Protein AF-A0A7V3LHC7-F1 (afdb_monomer_lite)

Structure (mmCIF, N/CA/C/O backbone):
data_AF-A0A7V3LHC7-F1
#
_entry.id   AF-A0A7V3LHC7-F1
#
loop_
_atom_site.group_PDB
_atom_site.id
_atom_site.type_symbol
_atom_site.label_atom_id
_atom_site.label_alt_id
_atom_site.label_comp_id
_atom_site.label_asym_id
_atom_site.label_entity_id
_atom_site.label_seq_id
_atom_site.pdbx_PDB_ins_code
_atom_site.Cartn_x
_at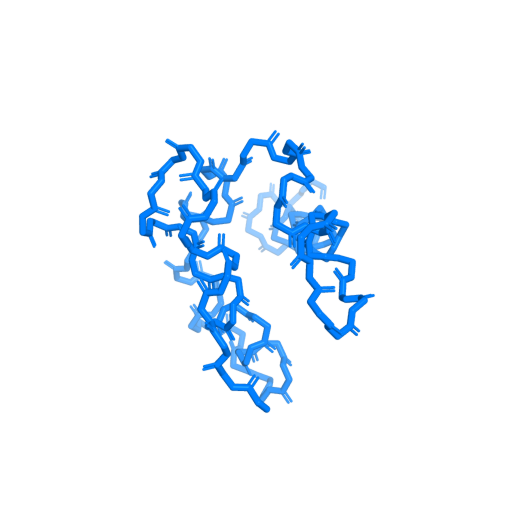om_site.Cartn_y
_atom_site.Cartn_z
_atom_site.occupancy
_atom_site.B_iso_or_equiv
_atom_site.auth_seq_id
_atom_site.auth_comp_id
_atom_site.auth_asym_id
_atom_site.auth_atom_id
_atom_site.pdbx_PDB_model_num
ATOM 1 N N . MET A 1 1 ? 9.813 -14.390 -3.557 1.00 56.00 1 MET A N 1
ATOM 2 C CA . MET A 1 1 ? 10.884 -13.588 -4.191 1.00 56.00 1 MET A CA 1
ATOM 3 C C . MET A 1 1 ? 10.825 -12.164 -3.639 1.00 56.00 1 MET A C 1
ATOM 5 O O . MET A 1 1 ? 9.775 -11.546 -3.728 1.00 56.00 1 MET A O 1
ATOM 9 N N . ASN A 1 2 ? 11.900 -11.663 -3.022 1.00 68.94 2 ASN A N 1
ATOM 10 C CA . ASN A 1 2 ? 11.993 -10.299 -2.476 1.00 68.94 2 ASN A CA 1
ATOM 11 C C . ASN A 1 2 ? 12.892 -9.444 -3.390 1.00 68.94 2 ASN A C 1
ATOM 13 O O . ASN A 1 2 ? 14.076 -9.309 -3.117 1.00 68.94 2 ASN A O 1
ATOM 17 N N . CYS A 1 3 ? 12.354 -8.903 -4.490 1.00 88.62 3 CYS A N 1
ATOM 18 C CA . CYS A 1 3 ? 13.165 -8.210 -5.507 1.00 88.62 3 CYS A CA 1
ATOM 19 C C . CYS A 1 3 ? 13.414 -6.711 -5.245 1.00 88.62 3 CYS A C 1
ATOM 21 O O . CYS A 1 3 ? 14.280 -6.126 -5.878 1.00 88.62 3 CYS A O 1
ATOM 23 N N . GLY A 1 4 ? 12.655 -6.063 -4.353 1.00 87.62 4 GLY A N 1
ATOM 24 C CA . GLY A 1 4 ? 12.884 -4.660 -3.962 1.00 87.62 4 GLY A CA 1
ATOM 25 C C . GLY A 1 4 ? 12.459 -3.580 -4.971 1.00 87.62 4 GLY A C 1
ATOM 26 O O . GLY A 1 4 ? 12.459 -2.407 -4.608 1.00 87.62 4 GLY A O 1
ATOM 27 N N . VAL A 1 5 ? 12.018 -3.944 -6.182 1.00 91.25 5 VAL A N 1
ATOM 28 C CA . VAL A 1 5 ? 11.650 -2.987 -7.250 1.00 91.25 5 VAL A CA 1
ATOM 29 C C . VAL A 1 5 ? 10.640 -1.938 -6.782 1.00 91.25 5 VAL A C 1
ATOM 31 O O . VAL A 1 5 ? 10.817 -0.753 -7.036 1.00 91.25 5 VAL A O 1
ATOM 34 N N . CYS A 1 6 ? 9.614 -2.353 -6.034 1.00 90.81 6 CYS A N 1
ATOM 35 C CA . CYS A 1 6 ? 8.586 -1.451 -5.518 1.00 90.81 6 CYS A CA 1
ATOM 36 C C . CYS A 1 6 ? 9.136 -0.327 -4.630 1.00 90.81 6 CYS A C 1
ATOM 38 O O . CYS A 1 6 ? 8.549 0.746 -4.602 1.00 90.81 6 CYS A O 1
ATOM 40 N N . THR A 1 7 ? 10.237 -0.578 -3.918 1.00 89.00 7 THR A N 1
ATOM 41 C CA . THR A 1 7 ? 10.916 0.410 -3.074 1.00 89.00 7 THR A CA 1
ATOM 42 C C . THR A 1 7 ? 11.803 1.315 -3.923 1.00 89.00 7 THR A C 1
ATOM 44 O O . THR A 1 7 ? 11.781 2.523 -3.739 1.00 89.00 7 THR A O 1
ATOM 47 N N . ALA A 1 8 ? 12.525 0.744 -4.891 1.00 90.50 8 ALA A N 1
ATOM 48 C CA . ALA A 1 8 ? 13.429 1.494 -5.763 1.00 90.50 8 ALA A CA 1
ATOM 49 C C . ALA A 1 8 ? 12.708 2.540 -6.631 1.00 90.50 8 ALA A C 1
ATOM 51 O O . ALA A 1 8 ? 13.258 3.604 -6.887 1.00 90.50 8 ALA A O 1
ATOM 52 N N . VAL A 1 9 ? 11.477 2.253 -7.071 1.00 92.19 9 VAL A N 1
ATOM 53 C CA . VAL A 1 9 ? 10.684 3.167 -7.918 1.00 92.19 9 VAL A CA 1
ATOM 54 C C . VAL A 1 9 ? 9.722 4.064 -7.130 1.00 92.19 9 VAL A C 1
ATOM 56 O O . VAL A 1 9 ? 8.958 4.818 -7.732 1.00 92.19 9 VAL A O 1
ATOM 59 N N . CYS A 1 10 ? 9.683 3.952 -5.798 1.00 91.75 10 CYS A N 1
ATOM 60 C CA . CYS A 1 10 ? 8.742 4.710 -4.978 1.00 91.75 10 CYS A CA 1
ATOM 61 C C . CYS A 1 10 ? 9.197 6.174 -4.850 1.00 91.75 10 CYS A C 1
ATOM 63 O O . CYS A 1 10 ? 10.276 6.412 -4.308 1.00 91.75 10 CYS A O 1
ATOM 65 N N . PRO A 1 11 ? 8.379 7.167 -5.252 1.00 89.94 11 PRO A N 1
ATOM 66 C CA . PRO A 1 11 ? 8.742 8.579 -5.105 1.00 89.94 11 PRO A CA 1
ATOM 67 C C . PRO A 1 11 ? 8.774 9.036 -3.639 1.00 89.94 11 PRO A C 1
ATOM 69 O O . PRO A 1 11 ? 9.469 9.990 -3.317 1.00 89.94 11 PRO A O 1
ATOM 72 N N . MET A 1 12 ? 8.047 8.343 -2.755 1.00 86.25 12 MET A N 1
ATOM 73 C CA . MET A 1 12 ? 8.045 8.606 -1.311 1.00 86.25 12 MET A CA 1
ATOM 74 C C . MET A 1 12 ? 9.209 7.921 -0.582 1.00 86.25 12 MET A C 1
ATOM 76 O O . MET A 1 12 ? 9.381 8.116 0.612 1.00 86.25 12 MET A O 1
ATOM 80 N N . GLY A 1 13 ? 10.001 7.091 -1.268 1.00 74.94 13 GLY A N 1
ATOM 81 C CA . GLY A 1 13 ? 11.099 6.356 -0.646 1.00 74.94 13 GLY A CA 1
ATOM 82 C C . GLY A 1 13 ? 10.655 5.147 0.190 1.00 74.94 13 GLY A C 1
ATOM 83 O O . GLY A 1 13 ? 9.775 4.381 -0.213 1.00 74.94 13 GLY A O 1
ATOM 84 N N . ILE A 1 14 ? 11.344 4.930 1.317 1.00 61.56 14 ILE A N 1
ATOM 85 C CA . ILE A 1 14 ? 11.334 3.686 2.113 1.00 61.56 14 ILE A CA 1
ATOM 86 C C . ILE A 1 14 ? 10.077 3.546 2.988 1.00 61.56 14 ILE A C 1
ATOM 88 O O . ILE A 1 14 ? 9.738 2.427 3.370 1.00 61.56 14 ILE A O 1
ATOM 92 N N . ASP A 1 15 ? 9.349 4.629 3.258 1.00 66.25 15 ASP A N 1
ATOM 93 C CA . ASP A 1 15 ? 8.338 4.655 4.324 1.00 66.25 15 ASP A CA 1
ATOM 94 C C . ASP A 1 15 ? 7.168 3.691 4.102 1.00 66.25 15 ASP A C 1
ATOM 96 O O . ASP A 1 15 ? 6.617 3.160 5.060 1.00 66.25 15 ASP A O 1
ATOM 100 N N . CYS A 1 16 ? 6.822 3.379 2.853 1.00 66.69 16 CYS A N 1
ATOM 101 C CA . CYS A 1 16 ? 5.811 2.377 2.522 1.00 66.69 16 CYS A CA 1
ATOM 102 C C . CYS A 1 16 ? 6.487 1.140 1.917 1.00 66.69 16 CYS A C 1
ATOM 104 O O . CYS A 1 16 ? 6.620 1.051 0.697 1.00 66.69 16 CYS A O 1
ATOM 106 N N . LEU A 1 17 ? 6.893 0.164 2.741 1.00 82.25 17 LEU A N 1
ATOM 107 C CA . LEU A 1 17 ? 7.415 -1.134 2.284 1.00 82.25 17 LEU A CA 1
ATOM 108 C C . LEU A 1 17 ? 6.258 -2.106 1.992 1.00 82.25 17 LEU A C 1
ATOM 110 O O . LEU A 1 17 ? 5.845 -2.845 2.891 1.00 82.25 17 LEU A O 1
ATOM 114 N N . PRO A 1 18 ? 5.765 -2.229 0.739 1.00 84.19 18 PRO A N 1
ATOM 115 C CA . PRO A 1 18 ? 4.550 -2.997 0.469 1.00 84.19 18 PRO A CA 1
ATOM 116 C C . PRO A 1 18 ? 4.763 -4.485 0.749 1.00 84.19 18 PRO A C 1
ATOM 118 O O . PRO A 1 18 ? 3.858 -5.186 1.175 1.00 84.19 18 PRO A O 1
ATOM 121 N N . ARG A 1 19 ? 6.004 -4.964 0.594 1.00 86.81 19 ARG A N 1
ATOM 122 C CA . ARG A 1 19 ? 6.398 -6.335 0.942 1.00 86.81 19 ARG A CA 1
ATOM 123 C C . ARG A 1 19 ? 6.192 -6.640 2.425 1.00 86.81 19 ARG A C 1
ATOM 125 O O . ARG A 1 19 ? 5.755 -7.740 2.739 1.00 86.81 19 ARG A O 1
ATOM 132 N N . ARG A 1 20 ? 6.508 -5.692 3.315 1.00 88.69 20 ARG A N 1
ATOM 133 C CA . ARG A 1 20 ? 6.318 -5.846 4.764 1.00 88.69 20 ARG A CA 1
ATOM 134 C C . ARG A 1 20 ? 4.829 -5.849 5.096 1.00 88.69 20 ARG A C 1
ATOM 136 O O . ARG A 1 20 ? 4.357 -6.809 5.691 1.00 88.69 20 ARG A O 1
ATOM 143 N N . LEU A 1 21 ? 4.090 -4.864 4.583 1.00 91.00 21 LEU A N 1
ATOM 144 C CA . LEU A 1 21 ? 2.637 -4.766 4.755 1.00 91.00 21 LEU A CA 1
ATOM 145 C C . LEU A 1 21 ? 1.919 -6.042 4.296 1.00 91.00 21 LEU A C 1
ATOM 147 O O . LEU A 1 21 ? 1.154 -6.638 5.045 1.00 91.00 21 LEU A O 1
ATOM 151 N N . PHE A 1 22 ? 2.209 -6.523 3.085 1.00 91.06 22 PHE A N 1
ATOM 152 C CA . PHE A 1 22 ? 1.575 -7.736 2.564 1.00 91.06 22 PHE A CA 1
ATOM 153 C C . PHE A 1 22 ? 2.020 -8.991 3.312 1.00 91.06 22 PHE A C 1
ATOM 155 O O . PHE A 1 22 ? 1.256 -9.948 3.396 1.00 91.06 22 PHE A O 1
ATOM 162 N N . ARG A 1 23 ? 3.229 -9.003 3.888 1.00 91.75 23 ARG A N 1
ATOM 163 C CA . ARG A 1 23 ? 3.666 -10.103 4.747 1.00 91.75 23 ARG A CA 1
ATOM 164 C C . ARG A 1 23 ? 2.869 -10.138 6.047 1.00 91.75 23 ARG A C 1
ATOM 166 O O . ARG A 1 23 ? 2.461 -11.228 6.427 1.00 91.75 23 ARG A O 1
ATOM 173 N N . TYR A 1 24 ? 2.604 -8.988 6.666 1.00 95.06 24 TYR A N 1
ATOM 174 C CA . TYR A 1 24 ? 1.747 -8.917 7.850 1.00 95.06 24 TYR A CA 1
ATOM 175 C C . TYR A 1 24 ? 0.333 -9.413 7.552 1.00 95.06 24 TYR A C 1
ATOM 177 O O . TYR A 1 24 ? -0.176 -10.269 8.270 1.00 95.06 24 TYR A O 1
ATOM 185 N N . VAL A 1 25 ? -0.244 -8.994 6.420 1.00 94.25 25 VAL A N 1
ATOM 186 C CA . VAL A 1 25 ? -1.553 -9.491 5.961 1.00 94.25 25 VAL A CA 1
ATOM 187 C C . VAL A 1 25 ? -1.551 -11.015 5.800 1.00 94.25 25 VAL A C 1
ATOM 189 O O . VAL A 1 25 ? -2.441 -11.686 6.310 1.00 94.25 25 VAL A O 1
ATOM 192 N N . LEU A 1 26 ? -0.548 -11.579 5.118 1.00 94.25 26 LEU A N 1
ATOM 193 C CA . LEU A 1 26 ? -0.461 -13.026 4.881 1.00 94.25 26 LEU A CA 1
ATOM 194 C C . LEU A 1 26 ? -0.252 -13.847 6.159 1.00 94.25 26 LEU A C 1
ATOM 196 O O . LEU A 1 26 ? -0.629 -15.014 6.191 1.00 94.25 26 LEU A O 1
ATOM 200 N N . LEU A 1 27 ? 0.387 -13.267 7.176 1.00 96.75 27 LEU A N 1
ATOM 201 C CA . LEU A 1 27 ? 0.653 -13.923 8.456 1.00 96.75 27 LEU A CA 1
ATOM 202 C C . LEU A 1 27 ? -0.452 -13.691 9.497 1.00 96.75 27 LEU A C 1
ATOM 204 O O . LEU A 1 27 ? -0.365 -14.252 10.583 1.00 96.75 27 LEU A O 1
ATOM 208 N N . GLY A 1 28 ? -1.473 -12.883 9.191 1.00 96.00 28 GLY A N 1
ATOM 209 C CA . GLY A 1 28 ? -2.509 -12.514 10.162 1.00 96.00 28 GLY A CA 1
ATOM 210 C C . GLY A 1 28 ? -2.007 -11.593 11.282 1.00 96.00 28 GLY A C 1
ATOM 211 O O . GLY A 1 28 ? -2.617 -11.534 12.343 1.00 96.00 28 GLY A O 1
ATOM 212 N N . MET A 1 29 ? -0.903 -10.882 11.048 1.00 97.12 29 MET A N 1
ATOM 213 C CA . MET A 1 29 ? -0.272 -9.947 11.987 1.00 97.12 29 MET A CA 1
ATOM 214 C C . MET A 1 29 ? -1.009 -8.598 11.951 1.00 97.12 29 MET A C 1
ATOM 216 O O . MET A 1 29 ? -0.544 -7.631 11.343 1.00 97.12 29 MET A O 1
ATOM 220 N N . GLU A 1 30 ? -2.234 -8.569 12.489 1.00 95.94 30 GLU A N 1
ATOM 221 C CA . GLU A 1 30 ? -3.105 -7.386 12.442 1.00 95.94 30 GLU A CA 1
ATOM 222 C C . GLU A 1 30 ? -2.527 -6.221 13.255 1.00 95.94 30 GLU A C 1
ATOM 224 O O . GLU A 1 30 ? -2.519 -5.098 12.759 1.00 95.94 30 GLU A O 1
ATOM 229 N N . GLU A 1 31 ? -2.003 -6.468 14.456 1.00 96.12 31 GLU A N 1
ATOM 230 C CA . GLU A 1 31 ? -1.45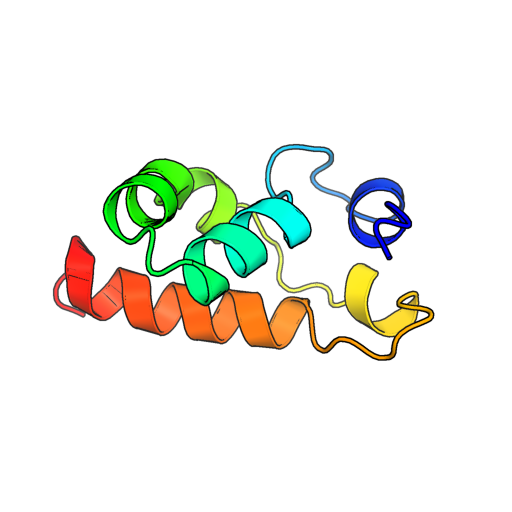4 -5.413 15.319 1.00 96.12 31 GLU A CA 1
ATOM 231 C C . GLU A 1 31 ? -0.267 -4.703 14.656 1.00 96.12 31 GLU A C 1
ATOM 233 O O . GLU A 1 31 ? -0.221 -3.474 14.600 1.00 96.12 31 GLU A O 1
ATOM 238 N N . GLU A 1 32 ? 0.650 -5.464 14.060 1.00 95.44 32 GLU A N 1
ATOM 239 C CA . GLU A 1 32 ? 1.803 -4.930 13.340 1.00 95.44 32 GLU A CA 1
ATOM 240 C C . GLU A 1 32 ? 1.391 -4.197 12.064 1.00 95.44 32 GLU A C 1
ATOM 242 O O . GLU A 1 32 ? 2.002 -3.193 11.705 1.00 95.44 32 GLU A O 1
ATOM 247 N N . LEU A 1 33 ? 0.338 -4.656 11.383 1.00 94.75 33 LEU A N 1
ATOM 248 C CA . LEU A 1 33 ? -0.227 -3.947 10.237 1.00 94.75 33 LEU A CA 1
ATOM 249 C C . LEU A 1 33 ? -0.853 -2.606 10.651 1.00 94.75 33 LEU A C 1
ATOM 251 O O . LEU A 1 33 ? -0.664 -1.607 9.957 1.00 94.75 33 LEU A O 1
ATOM 255 N N . LEU A 1 34 ? -1.594 -2.573 11.761 1.00 94.50 34 LEU A N 1
ATOM 256 C CA . LEU A 1 34 ? -2.207 -1.354 12.293 1.00 94.50 34 LEU A CA 1
ATOM 257 C C . LEU A 1 34 ? -1.158 -0.385 12.859 1.00 94.50 34 LEU A C 1
ATOM 259 O O . LEU A 1 34 ? -1.359 0.825 12.802 1.00 94.50 34 LEU A O 1
ATOM 263 N N . GLY A 1 35 ? -0.005 -0.879 13.312 1.00 94.00 35 GLY A N 1
ATOM 264 C CA . GLY A 1 35 ? 1.145 -0.038 13.658 1.00 94.00 35 GLY A CA 1
ATOM 265 C C . GLY A 1 35 ? 1.734 0.738 12.470 1.00 94.00 35 GLY A C 1
ATOM 266 O O . GLY A 1 35 ? 2.453 1.712 12.665 1.00 94.00 35 GLY A O 1
ATOM 267 N N . GLU A 1 36 ? 1.405 0.354 11.234 1.00 92.94 36 GLU A N 1
ATOM 268 C CA . GLU A 1 36 ? 1.944 0.938 9.999 1.00 92.94 36 GLU A CA 1
ATOM 269 C C . GLU A 1 36 ? 0.949 1.887 9.306 1.00 92.94 36 GLU A C 1
ATOM 271 O O . GLU A 1 36 ? 1.081 2.163 8.112 1.00 92.94 36 GLU A O 1
ATOM 276 N N . VAL A 1 37 ? -0.072 2.387 10.017 1.00 93.12 37 VAL A N 1
ATOM 277 C CA . VAL A 1 37 ? -1.093 3.292 9.452 1.00 93.12 37 VAL A CA 1
ATOM 278 C C . VAL A 1 37 ? -0.445 4.464 8.709 1.00 93.12 37 VAL A C 1
ATOM 280 O O . VAL A 1 37 ? -0.760 4.686 7.543 1.00 93.12 37 VAL A O 1
ATOM 283 N N . GLU A 1 38 ? 0.507 5.1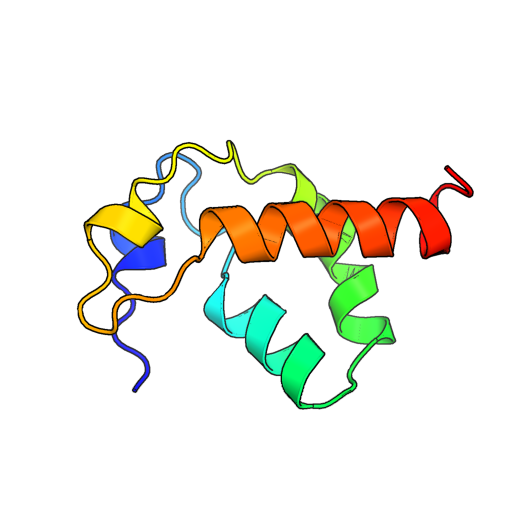73 9.315 1.00 90.94 38 GLU A N 1
ATOM 284 C CA . GLU A 1 38 ? 1.177 6.311 8.668 1.00 90.94 38 GLU A CA 1
ATOM 285 C C . GLU A 1 38 ? 1.838 5.912 7.335 1.00 90.94 38 GLU A C 1
ATOM 287 O O . GLU A 1 38 ? 1.596 6.532 6.297 1.00 90.94 38 GLU A O 1
ATOM 292 N N . SER A 1 39 ? 2.563 4.793 7.326 1.00 89.94 39 SER A N 1
ATOM 293 C CA . SER A 1 39 ? 3.176 4.203 6.133 1.00 89.94 39 SER A CA 1
ATOM 294 C C . SER A 1 39 ? 2.160 3.780 5.065 1.00 89.94 39 SER A C 1
ATOM 296 O O . SER A 1 39 ? 2.405 3.930 3.868 1.00 89.94 39 SER A O 1
ATOM 298 N N . ILE A 1 40 ? 0.992 3.267 5.455 1.00 92.88 40 ILE A N 1
ATOM 299 C CA . ILE A 1 40 ? -0.085 2.910 4.518 1.00 92.88 40 ILE A CA 1
ATOM 300 C C . ILE A 1 40 ? -0.663 4.175 3.854 1.00 92.88 40 ILE A C 1
ATOM 302 O O . ILE A 1 40 ? -0.969 4.174 2.650 1.00 92.88 40 ILE A O 1
ATOM 306 N N . TYR A 1 41 ? -0.812 5.270 4.606 1.00 92.81 41 TYR A N 1
ATOM 307 C CA . TYR A 1 41 ? -1.357 6.534 4.095 1.00 92.81 41 TYR A CA 1
ATOM 308 C C . TYR A 1 41 ? -0.323 7.417 3.383 1.00 92.81 41 TYR A C 1
ATOM 310 O O . TYR A 1 41 ? -0.721 8.218 2.537 1.00 92.81 41 TYR A O 1
ATOM 318 N N . SER A 1 42 ? 0.978 7.190 3.581 1.00 92.00 42 SER A N 1
ATOM 319 C CA . SER A 1 42 ? 2.035 7.866 2.813 1.00 92.00 42 SER A CA 1
ATOM 320 C C . SER A 1 42 ? 2.074 7.443 1.337 1.00 92.00 42 SER A C 1
ATOM 322 O O . SER A 1 42 ? 2.546 8.186 0.478 1.00 92.00 42 SER A O 1
ATOM 324 N N . CYS A 1 43 ? 1.531 6.268 0.994 1.00 92.88 43 CYS A N 1
ATOM 325 C CA . CYS A 1 43 ? 1.472 5.803 -0.391 1.00 92.88 43 CYS A CA 1
ATOM 326 C C . CYS A 1 43 ? 0.656 6.755 -1.295 1.00 92.88 43 CYS A C 1
ATOM 328 O O . CYS A 1 43 ? -0.540 6.957 -1.107 1.00 92.88 43 CYS A O 1
ATOM 330 N N . LEU A 1 44 ? 1.250 7.271 -2.371 1.00 93.56 44 LEU A N 1
ATOM 331 C CA . LEU A 1 44 ? 0.532 8.149 -3.313 1.00 93.56 44 LEU A CA 1
ATOM 332 C C . LEU A 1 44 ? -0.427 7.407 -4.260 1.00 93.56 44 LEU A C 1
ATOM 334 O O . LEU A 1 44 ? -1.059 8.031 -5.106 1.00 93.56 44 LEU A O 1
ATOM 338 N N . LEU A 1 45 ? -0.505 6.073 -4.178 1.00 94.50 45 LEU A N 1
ATOM 339 C CA . LEU A 1 45 ? -1.251 5.225 -5.119 1.00 94.50 45 LEU A CA 1
ATOM 340 C C . LEU A 1 45 ? -0.888 5.487 -6.601 1.00 94.50 45 LEU A C 1
ATOM 342 O O . LEU A 1 45 ? -1.700 5.261 -7.495 1.00 94.50 45 LEU A O 1
ATOM 346 N N . CYS A 1 46 ? 0.352 5.914 -6.877 1.00 95.25 46 CYS A N 1
ATOM 347 C CA . CYS A 1 46 ? 0.817 6.316 -8.213 1.00 95.25 46 CYS A CA 1
ATOM 348 C C . CYS A 1 46 ? 1.054 5.151 -9.192 1.00 95.25 46 CYS A C 1
ATOM 350 O O . CYS A 1 46 ? 1.366 5.383 -10.355 1.00 95.25 46 CYS A O 1
ATOM 352 N N . LYS A 1 47 ? 0.939 3.897 -8.730 1.00 95.56 47 LYS A N 1
ATOM 353 C CA . LYS A 1 47 ? 1.104 2.653 -9.512 1.00 95.56 47 LYS A CA 1
ATOM 354 C C . LYS A 1 47 ? 2.488 2.388 -10.123 1.00 95.56 47 LYS A C 1
ATOM 356 O O . LYS A 1 47 ? 2.660 1.343 -10.745 1.00 95.56 47 LYS A O 1
ATOM 361 N N . MET A 1 48 ? 3.500 3.224 -9.885 1.00 94.94 48 MET A N 1
ATOM 362 C CA . MET A 1 48 ? 4.868 2.990 -10.390 1.00 94.94 48 MET A CA 1
ATOM 363 C C . MET A 1 48 ? 5.415 1.608 -10.004 1.00 94.94 48 MET A C 1
ATOM 365 O O . MET A 1 48 ? 5.990 0.903 -10.829 1.00 94.94 48 MET A O 1
ATOM 369 N N . CYS A 1 49 ? 5.181 1.179 -8.764 1.00 93.56 49 CYS A N 1
ATOM 370 C CA . CYS A 1 49 ? 5.590 -0.135 -8.271 1.00 93.56 49 CYS A CA 1
ATOM 371 C C . CYS A 1 49 ? 4.861 -1.312 -8.943 1.00 93.56 49 CYS A C 1
ATOM 373 O O . CYS A 1 49 ? 5.432 -2.394 -9.036 1.00 93.56 49 CYS A O 1
ATOM 375 N N . GLU A 1 50 ? 3.626 -1.108 -9.402 1.00 94.75 50 GLU A N 1
ATOM 376 C CA . GLU A 1 50 ? 2.794 -2.121 -10.058 1.00 94.75 50 GLU A CA 1
ATOM 377 C C . GLU A 1 50 ? 3.223 -2.317 -11.515 1.00 94.75 50 GLU A C 1
ATOM 379 O O . GLU A 1 50 ? 3.473 -3.446 -11.925 1.00 94.75 50 GLU A O 1
ATOM 384 N N . VAL A 1 51 ? 3.428 -1.220 -12.254 1.00 96.50 51 VAL A N 1
ATOM 385 C CA . VAL A 1 51 ? 3.905 -1.251 -13.652 1.00 96.50 51 VAL A CA 1
ATOM 386 C C . VAL A 1 51 ? 5.282 -1.907 -13.770 1.00 96.50 51 VAL A C 1
ATOM 388 O O . VAL A 1 51 ? 5.552 -2.616 -14.733 1.00 96.50 51 VAL A O 1
ATOM 391 N N . ASN A 1 52 ? 6.146 -1.706 -12.774 1.00 95.19 52 ASN A N 1
ATOM 392 C CA . ASN A 1 52 ? 7.497 -2.264 -12.762 1.00 95.19 52 ASN A CA 1
ATOM 393 C C . ASN A 1 52 ? 7.582 -3.637 -12.070 1.00 95.19 52 ASN A C 1
ATOM 395 O O . ASN A 1 52 ? 8.679 -4.167 -11.898 1.00 95.19 52 ASN A O 1
ATOM 399 N N . CYS A 1 53 ? 6.468 -4.226 -11.619 1.00 94.00 53 CYS A N 1
ATOM 400 C CA . CYS A 1 53 ? 6.522 -5.470 -10.859 1.00 94.00 53 CYS A CA 1
ATOM 401 C C . CYS A 1 53 ? 6.814 -6.676 -11.775 1.00 94.00 53 CYS A C 1
ATOM 403 O O . CYS A 1 53 ? 5.940 -7.061 -12.552 1.00 94.00 53 CYS A O 1
ATOM 405 N N . PRO A 1 54 ? 7.957 -7.378 -11.624 1.00 94.56 54 PRO A N 1
ATOM 406 C CA . PRO A 1 54 ? 8.264 -8.548 -12.453 1.00 94.56 54 PRO A CA 1
ATOM 407 C C . PRO A 1 54 ? 7.335 -9.741 -12.174 1.00 94.56 54 PRO A C 1
ATOM 409 O O . PRO A 1 54 ? 7.251 -10.664 -12.974 1.00 94.56 54 PRO A O 1
ATOM 412 N N . ALA A 1 55 ? 6.642 -9.728 -11.031 1.00 93.75 55 ALA A N 1
ATOM 413 C CA . ALA A 1 55 ? 5.690 -10.756 -10.624 1.00 93.75 55 ALA A CA 1
ATOM 414 C C . ALA A 1 55 ? 4.223 -10.366 -10.892 1.00 93.75 55 ALA A C 1
ATOM 416 O O . ALA A 1 55 ? 3.325 -11.090 -10.472 1.00 93.75 55 ALA A O 1
ATOM 417 N N . GLY A 1 56 ? 3.960 -9.215 -11.526 1.00 94.00 56 GLY A N 1
ATOM 418 C CA . GLY A 1 56 ? 2.597 -8.773 -11.850 1.00 94.00 56 GLY A CA 1
ATOM 419 C C . GLY A 1 56 ? 1.711 -8.471 -10.633 1.00 94.00 56 GLY A C 1
ATOM 420 O O . GLY A 1 56 ? 0.489 -8.576 -10.710 1.00 94.00 56 GLY A O 1
ATOM 421 N N . VAL A 1 57 ? 2.302 -8.123 -9.484 1.00 93.19 57 VAL A N 1
ATOM 422 C CA . VAL A 1 57 ? 1.543 -7.836 -8.259 1.00 93.19 57 VAL A CA 1
ATOM 423 C C . VAL A 1 57 ? 0.847 -6.482 -8.377 1.00 93.19 57 VAL A C 1
ATOM 425 O O . VAL A 1 57 ? 1.488 -5.466 -8.646 1.00 93.19 57 VAL A O 1
ATOM 428 N N . ARG A 1 58 ? -0.454 -6.449 -8.069 1.00 95.12 58 ARG A N 1
ATOM 429 C CA . ARG A 1 58 ? -1.277 -5.229 -8.028 1.00 95.12 58 ARG A CA 1
ATOM 430 C C . ARG A 1 58 ? -1.043 -4.418 -6.749 1.00 95.12 58 ARG A C 1
ATOM 432 O O . ARG A 1 58 ? -1.916 -4.298 -5.894 1.00 95.12 58 ARG A O 1
ATOM 439 N N . ILE A 1 59 ? 0.185 -3.932 -6.569 1.00 94.62 59 ILE A N 1
ATOM 440 C CA . ILE A 1 59 ? 0.668 -3.361 -5.301 1.00 94.62 59 ILE A CA 1
ATOM 441 C C . ILE A 1 59 ? -0.159 -2.148 -4.868 1.00 94.62 59 ILE A C 1
ATOM 443 O O . ILE A 1 59 ? -0.582 -2.084 -3.715 1.00 94.62 59 ILE A O 1
ATOM 447 N N . ALA A 1 60 ? -0.391 -1.189 -5.765 1.00 94.38 60 ALA A N 1
ATOM 448 C CA . ALA A 1 60 ? -1.121 0.024 -5.411 1.00 94.38 60 ALA A CA 1
ATOM 449 C C . ALA A 1 60 ? -2.585 -0.293 -5.078 1.00 94.38 60 ALA A C 1
ATOM 451 O O . ALA A 1 60 ? -3.143 0.269 -4.138 1.00 94.38 60 ALA A O 1
ATOM 452 N N . GLU A 1 61 ? -3.188 -1.238 -5.802 1.00 95.75 61 GLU A N 1
ATOM 453 C CA . GLU A 1 61 ? -4.538 -1.707 -5.493 1.00 95.75 61 GLU A CA 1
ATOM 454 C C . GLU A 1 61 ? -4.610 -2.387 -4.120 1.00 95.75 61 GLU A C 1
ATOM 456 O O . GLU A 1 61 ? -5.489 -2.074 -3.322 1.00 95.75 61 GLU A O 1
ATOM 461 N N . ASN A 1 62 ? -3.650 -3.253 -3.795 1.00 95.44 62 ASN A N 1
ATOM 462 C CA . ASN A 1 62 ? -3.595 -3.900 -2.486 1.00 95.44 62 ASN A CA 1
ATOM 463 C C . ASN A 1 62 ? -3.465 -2.874 -1.348 1.00 95.44 62 ASN A C 1
ATOM 465 O O . ASN A 1 62 ? -4.120 -3.020 -0.318 1.00 95.44 62 ASN A O 1
ATOM 469 N N . VAL A 1 63 ? -2.676 -1.808 -1.530 1.00 95.19 63 VAL A N 1
ATOM 470 C CA . VAL A 1 63 ? -2.592 -0.710 -0.548 1.00 95.19 63 VAL A CA 1
ATOM 471 C C . VAL A 1 63 ? -3.927 0.030 -0.419 1.00 95.19 63 VAL A C 1
ATOM 473 O O . VAL A 1 63 ? -4.342 0.352 0.693 1.00 95.19 63 VAL A O 1
ATOM 476 N N . ARG A 1 64 ? -4.651 0.263 -1.521 1.00 95.94 64 ARG A N 1
ATOM 477 C CA . ARG A 1 64 ? -6.003 0.848 -1.473 1.00 95.94 64 ARG A CA 1
ATOM 478 C C . ARG A 1 64 ? -6.972 -0.030 -0.676 1.00 95.94 64 ARG A C 1
ATOM 480 O O . ARG A 1 64 ? -7.723 0.496 0.143 1.00 95.94 64 ARG A O 1
ATOM 487 N N . LEU A 1 65 ? -6.941 -1.347 -0.876 1.00 96.12 65 LEU A N 1
ATOM 488 C CA . LEU A 1 65 ? -7.761 -2.284 -0.102 1.00 96.12 65 LEU A CA 1
ATOM 489 C C . LEU A 1 65 ? -7.383 -2.265 1.386 1.00 96.12 65 LEU A C 1
ATOM 491 O O . LEU A 1 65 ? -8.273 -2.248 2.238 1.00 96.12 65 LEU A O 1
ATOM 495 N N . LEU A 1 66 ? -6.084 -2.186 1.697 1.00 95.06 66 LEU A N 1
ATOM 496 C CA . LEU A 1 66 ? -5.600 -2.032 3.070 1.00 95.06 66 LEU A CA 1
ATOM 497 C C . LEU A 1 66 ? -6.117 -0.750 3.724 1.00 95.06 66 LEU A C 1
ATOM 499 O O . LEU A 1 66 ? -6.566 -0.809 4.861 1.00 95.06 66 LEU A O 1
ATOM 503 N N . ARG A 1 67 ? -6.152 0.386 3.015 1.00 95.62 67 ARG A N 1
ATOM 504 C CA . ARG A 1 67 ? -6.780 1.614 3.540 1.00 95.62 67 ARG A CA 1
ATOM 505 C C . ARG A 1 67 ? -8.247 1.410 3.883 1.00 95.62 67 ARG A C 1
ATOM 507 O O . ARG A 1 67 ? -8.692 1.883 4.916 1.00 95.62 67 ARG A O 1
ATOM 514 N N . GLY A 1 68 ? -8.995 0.676 3.060 1.00 97.19 68 GLY A N 1
ATOM 515 C CA . GLY A 1 68 ? -10.385 0.332 3.370 1.00 97.19 68 GLY A CA 1
ATOM 516 C C . GLY A 1 68 ? -10.518 -0.518 4.639 1.00 97.19 68 GLY A C 1
ATOM 517 O O . GLY A 1 68 ? -11.436 -0.313 5.426 1.00 97.19 68 GLY A O 1
ATOM 518 N N . PHE A 1 69 ? -9.596 -1.456 4.859 1.00 95.75 69 PHE A N 1
ATOM 519 C CA . PHE A 1 69 ? -9.532 -2.231 6.099 1.00 95.75 69 PHE A CA 1
ATOM 520 C C . PHE A 1 69 ? -9.1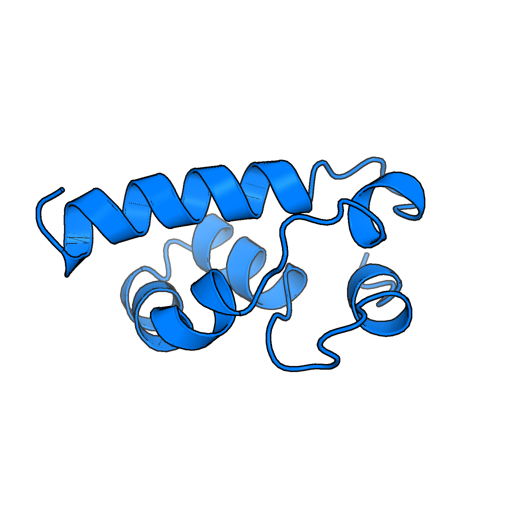98 -1.350 7.312 1.00 95.75 69 PHE A C 1
ATOM 522 O O . PHE A 1 69 ? -9.916 -1.395 8.310 1.00 95.75 69 PHE A O 1
ATOM 529 N N . VAL A 1 70 ? -8.164 -0.512 7.201 1.00 95.88 70 VAL A N 1
ATOM 530 C CA . VAL A 1 70 ? -7.730 0.410 8.261 1.00 95.88 70 VAL A CA 1
ATOM 531 C C . VAL A 1 70 ? -8.820 1.432 8.591 1.00 95.88 70 VAL A C 1
ATOM 533 O O . VAL A 1 70 ? -9.097 1.648 9.764 1.00 95.88 70 VAL A O 1
ATOM 536 N N . ASN A 1 71 ? -9.504 1.991 7.588 1.00 97.06 71 ASN A N 1
ATOM 537 C CA . ASN A 1 71 ? -10.646 2.893 7.773 1.00 97.06 71 ASN A CA 1
ATOM 538 C C . ASN A 1 71 ? -11.717 2.292 8.684 1.00 97.06 71 ASN A C 1
ATOM 540 O O . ASN A 1 71 ? -12.101 2.926 9.664 1.00 97.06 71 ASN A O 1
ATOM 544 N N . ARG A 1 72 ? -12.117 1.042 8.427 1.00 96.00 72 ARG A N 1
ATOM 545 C CA . ARG A 1 72 ? -13.125 0.359 9.247 1.00 96.00 72 ARG A CA 1
ATOM 546 C C . ARG A 1 72 ? -12.633 0.046 10.658 1.00 96.00 72 ARG A C 1
ATOM 548 O O . ARG A 1 72 ? -13.416 0.101 11.598 1.00 96.00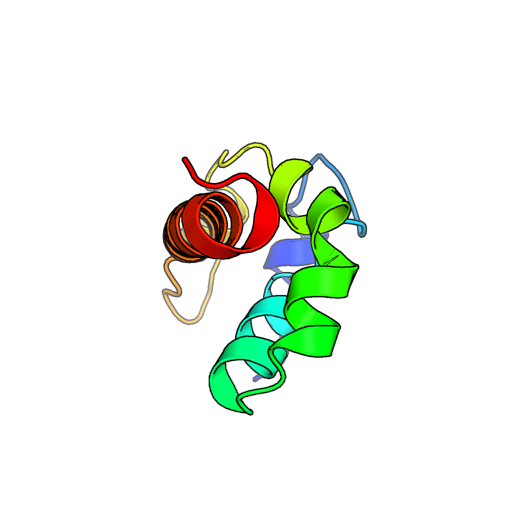 72 ARG A O 1
ATOM 555 N N . LYS A 1 73 ? -11.358 -0.328 10.805 1.00 94.81 73 LYS A N 1
ATOM 556 C CA . LYS A 1 73 ? -10.786 -0.806 12.075 1.00 94.81 73 LYS A CA 1
ATOM 557 C C . LYS A 1 73 ? -10.342 0.312 13.015 1.00 94.81 73 LYS A C 1
ATOM 559 O O . LYS A 1 73 ? -10.528 0.186 14.217 1.00 94.81 73 LYS A O 1
ATOM 564 N N . VAL A 1 74 ? -9.742 1.368 12.473 1.00 94.00 74 VAL A N 1
ATOM 565 C CA . VAL A 1 74 ? -9.115 2.451 13.247 1.00 94.00 74 VAL A CA 1
ATOM 566 C C . VAL A 1 74 ? -10.009 3.680 13.303 1.00 94.00 74 VAL A C 1
ATOM 568 O O . VAL A 1 74 ? -10.155 4.284 14.360 1.00 94.00 74 VAL A O 1
ATOM 571 N N . PHE A 1 75 ? -10.611 4.055 12.173 1.00 91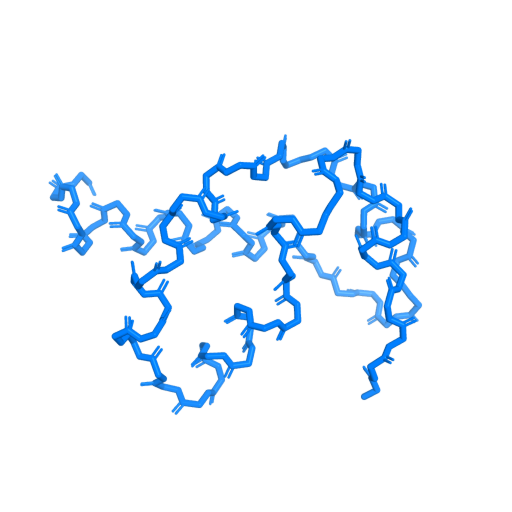.88 75 PHE A N 1
ATOM 572 C CA . PHE A 1 75 ? -11.331 5.324 12.050 1.00 91.88 75 PHE A CA 1
ATOM 573 C C . PHE A 1 75 ? -12.857 5.179 12.140 1.00 91.88 75 PHE A C 1
ATOM 575 O O . PHE A 1 75 ? -13.546 6.185 12.275 1.00 91.88 75 PHE A O 1
ATOM 582 N N . GLY A 1 76 ? -13.390 3.954 12.085 1.00 91.69 76 GLY A N 1
ATOM 583 C CA . GLY A 1 76 ? -14.834 3.699 12.102 1.00 91.69 76 GLY A CA 1
ATOM 584 C C . GLY A 1 76 ? -15.572 4.243 10.872 1.00 91.69 76 GLY A C 1
ATOM 585 O O . GLY A 1 76 ? -16.756 4.558 10.973 1.00 91.69 76 GLY A O 1
ATOM 586 N N . LEU A 1 77 ? -14.863 4.379 9.743 1.00 88.25 77 LEU A N 1
ATOM 587 C CA . LEU A 1 77 ? -15.362 4.894 8.460 1.00 88.25 77 LEU A CA 1
ATOM 588 C C . LEU A 1 77 ? -15.732 3.775 7.479 1.00 88.25 77 LEU A C 1
ATOM 590 O O . LEU A 1 77 ? -15.026 2.735 7.458 1.00 88.25 77 LEU A O 1
#

Foldseek 3Di:
DCPCLLQVQAPLHDLQPLVVLVVCVVVVVVVVNLVSVVNLVSHPLPCRSQVPPPVNDPSSVVSVVSVVVNCCVPVVD

Sequence (77 aa):
MNCGVCTAVCPMGIDCLPRRLFRYVLLGMEEELLGEVESIYSCLLCKMCEVNCPAGVRIAENVRLLRGFVNRKVFGL

pLDDT: mean 91.02, std 8.1, range [56.0, 97.19]

Secondary structure (DSSP, 8-state):
----HHHHT-TTGGG--HHHHHHHHHHT-HHHHHTTHHHHHH-----HHHHT-TT---HHHHHHHHHHHHIIIII--

Radius of gyration: 11.95 Å; chains: 1; bounding box: 29×22×29 Å